Protein AF-X1HKI9-F1 (afdb_monomer)

Structure (mmCIF, N/CA/C/O backbone):
data_AF-X1HKI9-F1
#
_entry.id   AF-X1HKI9-F1
#
loop_
_atom_site.group_PDB
_atom_site.id
_atom_site.type_symbol
_atom_site.label_atom_id
_atom_site.label_alt_id
_atom_site.label_comp_id
_atom_site.label_asym_id
_atom_site.label_entity_id
_atom_site.label_seq_id
_atom_site.pdbx_PDB_ins_code
_atom_site.Cartn_x
_atom_site.Cartn_y
_atom_site.Cartn_z
_atom_site.occupancy
_atom_site.B_iso_or_equiv
_atom_site.auth_seq_id
_atom_site.auth_comp_id
_atom_site.auth_asym_id
_atom_site.auth_atom_id
_atom_site.pdbx_PDB_model_num
ATOM 1 N N . THR A 1 1 ? -0.665 22.470 9.805 1.00 73.25 1 THR A N 1
ATOM 2 C CA . THR A 1 1 ? -0.415 21.715 11.054 1.00 73.25 1 THR A CA 1
ATOM 3 C C . THR A 1 1 ? 1.076 21.446 11.195 1.00 73.25 1 THR A C 1
ATOM 5 O O . THR A 1 1 ? 1.780 21.521 10.192 1.00 73.25 1 THR A O 1
ATOM 8 N N . LEU A 1 2 ? 1.570 21.148 12.404 1.00 77.75 2 LEU A N 1
ATOM 9 C CA . LEU A 1 2 ? 2.978 20.767 12.630 1.00 77.75 2 LEU A CA 1
ATOM 10 C C . LEU A 1 2 ? 3.387 19.550 11.783 1.00 77.75 2 LEU A C 1
ATOM 12 O O . LEU A 1 2 ? 4.457 19.556 11.187 1.00 77.75 2 LEU A O 1
ATOM 16 N N . LEU A 1 3 ? 2.478 18.581 11.627 1.00 74.94 3 LEU A N 1
ATOM 17 C CA . LEU A 1 3 ? 2.660 17.417 10.757 1.00 74.94 3 LEU A CA 1
ATOM 18 C C . LEU A 1 3 ? 2.949 17.808 9.298 1.00 74.94 3 LEU A C 1
ATOM 20 O O . LEU A 1 3 ? 3.846 17.251 8.683 1.00 74.94 3 LEU A O 1
ATOM 24 N N . LYS A 1 4 ? 2.244 18.809 8.755 1.00 75.94 4 LYS A N 1
ATOM 25 C CA . LYS A 1 4 ? 2.471 19.274 7.379 1.00 75.94 4 LYS A CA 1
ATOM 26 C C . LYS A 1 4 ? 3.868 19.882 7.200 1.00 75.94 4 LYS A C 1
ATOM 28 O O . LYS A 1 4 ? 4.538 19.556 6.231 1.00 75.94 4 LYS A O 1
ATOM 33 N N . LYS A 1 5 ? 4.323 20.702 8.158 1.00 78.75 5 LYS A N 1
ATOM 34 C CA . LYS A 1 5 ? 5.678 21.285 8.135 1.00 78.75 5 LYS A CA 1
ATOM 35 C C . LYS A 1 5 ? 6.766 20.214 8.258 1.00 78.75 5 LYS A C 1
ATOM 37 O O . LYS A 1 5 ? 7.763 20.273 7.549 1.00 78.75 5 LYS A O 1
ATOM 42 N N . LEU A 1 6 ? 6.564 19.224 9.132 1.00 79.88 6 LEU A N 1
ATOM 43 C CA . LEU A 1 6 ? 7.482 18.091 9.268 1.00 79.88 6 LEU A CA 1
ATOM 44 C C . LEU A 1 6 ? 7.561 17.282 7.967 1.00 79.88 6 LEU A C 1
ATOM 46 O O . LEU A 1 6 ? 8.653 16.961 7.502 1.00 79.88 6 LEU A O 1
ATOM 50 N N . ASN A 1 7 ? 6.412 17.001 7.357 1.00 79.31 7 ASN A N 1
ATOM 51 C CA . ASN A 1 7 ? 6.327 16.297 6.083 1.00 79.31 7 ASN A CA 1
ATOM 52 C C . ASN A 1 7 ? 7.039 17.077 4.966 1.00 79.31 7 ASN A C 1
ATOM 54 O O . ASN A 1 7 ? 7.843 16.506 4.244 1.00 79.31 7 ASN A O 1
ATOM 58 N N . GLU A 1 8 ? 6.849 18.394 4.866 1.00 80.94 8 GLU A N 1
ATOM 59 C CA . GLU A 1 8 ? 7.533 19.226 3.861 1.00 80.94 8 GLU A CA 1
ATOM 60 C C . GLU A 1 8 ? 9.068 19.152 3.958 1.00 80.94 8 GLU A C 1
ATOM 62 O O . GLU A 1 8 ? 9.738 19.032 2.933 1.00 80.94 8 GLU A O 1
ATOM 67 N N . ILE A 1 9 ? 9.625 19.157 5.174 1.00 83.00 9 ILE A N 1
ATOM 68 C CA . ILE A 1 9 ? 11.077 19.034 5.391 1.00 83.00 9 ILE A CA 1
ATOM 69 C C . ILE A 1 9 ? 11.556 17.614 5.068 1.00 83.00 9 ILE A C 1
ATOM 71 O O . ILE A 1 9 ? 12.557 17.423 4.378 1.00 83.00 9 ILE A O 1
ATOM 75 N N . THR A 1 10 ? 10.840 16.605 5.562 1.00 82.25 10 THR A N 1
ATOM 76 C CA . THR A 1 10 ? 11.272 15.203 5.467 1.00 82.25 10 THR A CA 1
ATOM 77 C C . THR A 1 10 ? 11.093 14.618 4.072 1.00 82.25 10 THR A C 1
ATOM 79 O O . THR A 1 10 ? 11.923 13.817 3.652 1.00 82.25 10 THR A O 1
ATOM 82 N N . HIS A 1 11 ? 10.076 15.031 3.312 1.00 81.62 11 HIS A N 1
ATOM 83 C CA . HIS A 1 11 ? 9.782 14.462 1.994 1.00 81.62 11 HIS A CA 1
ATOM 84 C C . HIS A 1 11 ? 10.942 14.639 1.014 1.00 81.62 11 HIS A C 1
ATOM 86 O O . HIS A 1 11 ? 11.274 13.699 0.297 1.00 81.62 11 HIS A O 1
ATOM 92 N N . LEU A 1 12 ? 11.597 15.806 1.002 1.00 83.25 12 LEU A N 1
ATOM 93 C CA . LEU A 1 12 ? 12.743 16.040 0.119 1.00 83.25 12 LEU A CA 1
ATOM 94 C C . LEU A 1 12 ? 13.893 15.077 0.417 1.00 83.25 12 LEU A C 1
ATOM 96 O O . LEU A 1 12 ? 14.504 14.549 -0.510 1.00 83.25 12 LEU A O 1
ATOM 100 N N . GLU A 1 13 ? 14.169 14.826 1.694 1.00 86.81 13 GLU A N 1
ATOM 101 C CA . GLU A 1 13 ? 15.252 13.932 2.087 1.00 86.81 13 GLU A CA 1
ATOM 102 C C . GLU A 1 13 ? 14.887 12.461 1.860 1.00 86.81 13 GLU A C 1
ATOM 104 O O . GLU A 1 13 ? 15.683 11.708 1.306 1.00 86.81 13 GLU A O 1
ATOM 109 N N . ILE A 1 14 ? 13.643 12.071 2.152 1.00 84.88 14 ILE A N 1
ATOM 110 C CA . ILE A 1 14 ? 13.117 10.733 1.851 1.00 84.88 14 ILE A CA 1
ATOM 111 C C . ILE A 1 14 ? 13.206 10.446 0.346 1.00 84.88 14 ILE A C 1
ATOM 113 O O . ILE A 1 14 ? 13.687 9.386 -0.046 1.00 84.88 14 ILE A O 1
ATOM 117 N N . ILE A 1 15 ? 12.821 11.399 -0.511 1.00 86.38 15 ILE A N 1
ATOM 118 C CA . ILE A 1 15 ? 12.933 11.265 -1.972 1.00 86.38 15 ILE A CA 1
ATOM 119 C C . ILE A 1 15 ? 14.388 11.039 -2.393 1.00 86.38 15 ILE A C 1
ATOM 121 O O . ILE A 1 15 ? 14.655 10.181 -3.237 1.00 86.38 15 ILE A O 1
ATOM 125 N N . LYS A 1 16 ? 15.340 11.799 -1.835 1.00 88.06 16 LYS A N 1
ATOM 126 C CA . LYS A 1 16 ? 16.767 11.621 -2.147 1.00 88.06 16 LYS A CA 1
ATOM 127 C C . LYS A 1 16 ? 17.260 10.240 -1.730 1.00 88.06 16 LYS A C 1
ATOM 129 O O . LYS A 1 16 ? 17.953 9.598 -2.516 1.00 88.06 16 LYS A O 1
ATOM 134 N N . LEU A 1 17 ? 16.890 9.782 -0.535 1.00 88.25 17 LEU A N 1
ATOM 135 C CA . LEU A 1 17 ? 17.272 8.467 -0.027 1.00 88.25 17 LEU A CA 1
ATOM 136 C C . LEU A 1 17 ? 16.694 7.349 -0.896 1.00 88.25 17 LEU A C 1
ATOM 138 O O . LEU A 1 17 ? 17.446 6.488 -1.335 1.00 88.25 17 LEU A O 1
ATOM 142 N N . ILE A 1 18 ? 15.408 7.414 -1.250 1.00 88.06 18 ILE A N 1
ATOM 143 C CA . ILE A 1 18 ? 14.778 6.435 -2.147 1.00 88.06 18 ILE A CA 1
ATOM 144 C C . ILE A 1 18 ? 15.495 6.405 -3.501 1.00 88.06 18 ILE A C 1
ATOM 146 O O . ILE A 1 18 ? 15.855 5.335 -3.979 1.00 88.06 18 ILE A O 1
ATOM 150 N N . LYS A 1 19 ? 15.778 7.566 -4.109 1.00 89.81 19 LYS A N 1
ATOM 151 C CA . LYS A 1 19 ? 16.531 7.630 -5.376 1.00 89.81 19 LYS A CA 1
ATOM 152 C C . LYS A 1 19 ? 17.926 7.022 -5.252 1.00 89.81 19 LYS A C 1
ATOM 154 O O . LYS A 1 19 ? 18.377 6.336 -6.168 1.00 89.81 19 LYS A O 1
ATOM 159 N N . LYS A 1 20 ? 18.611 7.276 -4.136 1.00 90.81 20 LYS A N 1
ATOM 160 C CA . LYS A 1 20 ? 19.927 6.701 -3.856 1.00 90.81 20 LYS A CA 1
ATOM 161 C C . LYS A 1 20 ? 19.843 5.178 -3.761 1.00 90.81 20 LYS A C 1
ATOM 163 O O . LYS A 1 20 ? 20.627 4.514 -4.428 1.00 90.81 20 LYS A O 1
ATOM 168 N N . GLU A 1 21 ? 18.883 4.639 -3.014 1.00 89.62 21 GLU A N 1
ATOM 169 C CA . GLU A 1 21 ? 18.680 3.191 -2.883 1.00 89.62 21 GLU A CA 1
ATOM 170 C C . GLU A 1 21 ? 18.313 2.535 -4.221 1.00 89.62 21 GLU A C 1
ATOM 172 O O . GLU A 1 21 ? 18.907 1.521 -4.580 1.00 89.62 21 GLU A O 1
ATOM 177 N N . ILE A 1 22 ? 17.436 3.156 -5.021 1.00 88.62 22 ILE A N 1
ATOM 178 C CA . ILE A 1 22 ? 17.113 2.685 -6.379 1.00 88.62 22 ILE A CA 1
ATOM 179 C C . ILE A 1 22 ? 18.383 2.601 -7.235 1.00 88.62 22 ILE A C 1
ATOM 181 O O . ILE A 1 22 ? 18.624 1.591 -7.893 1.00 88.62 22 ILE A O 1
ATOM 185 N N . ASN A 1 23 ? 19.216 3.645 -7.226 1.00 89.25 23 ASN A N 1
ATOM 186 C CA . ASN A 1 23 ? 20.453 3.666 -8.007 1.00 89.25 23 ASN A CA 1
ATOM 187 C C . ASN A 1 23 ? 21.473 2.634 -7.502 1.00 89.25 23 ASN A C 1
ATOM 189 O O . ASN A 1 23 ? 22.143 1.989 -8.306 1.00 89.25 23 ASN A O 1
ATOM 193 N N . LEU A 1 24 ? 21.585 2.446 -6.185 1.00 88.44 24 LEU A N 1
ATOM 194 C CA . LEU A 1 24 ? 22.460 1.433 -5.596 1.00 88.44 24 LEU A CA 1
ATOM 195 C C . LEU A 1 24 ? 22.011 0.016 -5.966 1.00 88.44 24 LEU A C 1
ATOM 197 O O . LEU A 1 24 ? 22.857 -0.798 -6.331 1.00 88.44 24 LEU A O 1
ATOM 201 N N . ALA A 1 25 ? 20.7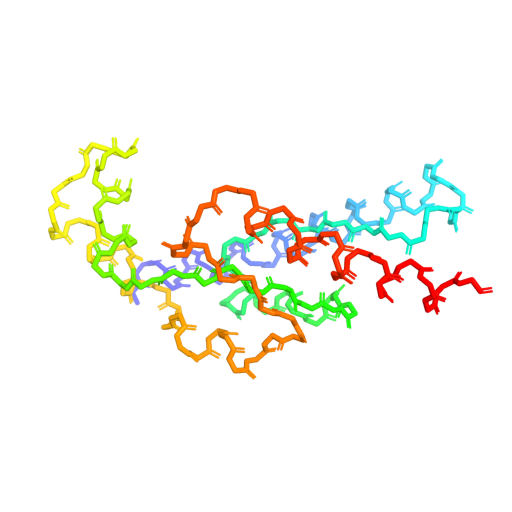09 -0.271 -5.916 1.00 86.38 25 ALA A N 1
ATOM 202 C CA . ALA A 1 25 ? 20.149 -1.558 -6.321 1.00 86.38 25 ALA A CA 1
ATOM 203 C C . ALA A 1 25 ? 20.406 -1.839 -7.811 1.00 86.38 25 ALA A C 1
ATOM 205 O O . ALA A 1 25 ? 20.916 -2.904 -8.165 1.00 86.38 25 ALA A O 1
ATOM 206 N N . LYS A 1 26 ? 20.167 -0.844 -8.674 1.00 85.06 26 LYS A N 1
ATOM 207 C CA . LYS A 1 26 ? 20.482 -0.904 -10.111 1.00 85.06 26 LYS A CA 1
ATOM 208 C C . LYS A 1 26 ? 21.958 -1.197 -10.377 1.00 85.06 26 LYS A C 1
ATOM 210 O O . LYS A 1 26 ? 22.282 -2.075 -11.170 1.00 85.06 26 LYS A O 1
ATOM 215 N N . ASN A 1 27 ? 22.859 -0.515 -9.672 1.00 85.81 27 ASN A N 1
ATOM 216 C CA . ASN A 1 27 ? 24.299 -0.704 -9.844 1.00 85.81 27 ASN A CA 1
ATOM 217 C C . ASN A 1 27 ? 24.777 -2.070 -9.336 1.00 85.81 27 ASN A C 1
ATOM 219 O O . ASN A 1 27 ? 25.525 -2.746 -10.036 1.00 85.81 27 ASN A O 1
ATOM 223 N N . LYS A 1 28 ? 24.335 -2.505 -8.147 1.00 84.38 28 LYS A N 1
ATOM 224 C CA . LYS A 1 28 ? 24.716 -3.811 -7.573 1.00 84.38 28 LYS A CA 1
ATOM 225 C C . LYS A 1 28 ? 24.336 -4.967 -8.488 1.00 84.38 28 LYS A C 1
ATOM 227 O O . LYS A 1 28 ? 25.095 -5.918 -8.643 1.00 84.38 28 LYS A O 1
ATOM 232 N N . THR A 1 29 ? 23.170 -4.863 -9.106 1.00 80.88 29 THR A N 1
ATOM 233 C CA . THR A 1 29 ? 22.626 -5.903 -9.978 1.00 80.88 29 THR A CA 1
ATOM 234 C C . THR A 1 29 ? 23.103 -5.751 -11.418 1.00 80.88 29 THR A C 1
ATOM 236 O O . THR A 1 29 ? 22.699 -6.538 -12.258 1.00 80.88 29 THR A O 1
ATOM 239 N N . HIS A 1 30 ? 23.944 -4.756 -11.736 1.00 78.75 30 HIS A N 1
ATOM 240 C CA . HIS A 1 30 ? 24.326 -4.409 -13.112 1.00 78.75 30 HIS A CA 1
ATOM 241 C C . HIS A 1 30 ? 23.104 -4.240 -14.039 1.00 78.75 30 HIS A C 1
ATOM 243 O O . HIS A 1 30 ? 23.141 -4.620 -15.207 1.00 78.75 30 HIS A O 1
ATOM 249 N N . ASN A 1 31 ? 22.002 -3.697 -13.507 1.00 72.50 31 ASN A N 1
ATOM 250 C CA . ASN A 1 31 ? 20.690 -3.612 -14.158 1.00 72.50 31 ASN A CA 1
ATOM 251 C C . ASN A 1 31 ? 20.108 -4.968 -14.616 1.00 72.50 31 ASN A C 1
ATOM 253 O O . ASN A 1 31 ? 19.282 -5.004 -15.525 1.00 72.50 31 ASN A O 1
ATOM 257 N N . GLN A 1 32 ? 20.521 -6.082 -14.006 1.00 71.12 32 GLN A N 1
ATOM 258 C CA . GLN A 1 32 ? 19.988 -7.415 -14.308 1.00 71.12 32 GLN A CA 1
ATOM 259 C C . GLN A 1 32 ? 18.698 -7.721 -13.539 1.00 71.12 32 GLN A C 1
ATOM 261 O O . GLN A 1 32 ? 17.917 -8.570 -13.972 1.00 71.12 32 GLN A O 1
ATOM 266 N N . GLU A 1 33 ? 18.445 -7.043 -12.412 1.00 72.81 33 GLU A N 1
ATOM 267 C CA . GLU A 1 33 ? 17.160 -7.166 -11.726 1.00 72.81 33 GLU A CA 1
ATOM 268 C C . GLU A 1 33 ? 16.047 -6.523 -12.549 1.00 72.81 33 GLU A C 1
ATOM 270 O O . GLU A 1 33 ? 16.074 -5.335 -12.869 1.00 72.81 33 GLU A O 1
ATOM 275 N N . LYS A 1 34 ? 15.036 -7.333 -12.866 1.00 78.94 34 LYS A N 1
ATOM 276 C CA . LYS A 1 34 ? 13.888 -6.908 -13.669 1.00 78.94 34 LYS A CA 1
ATOM 277 C C . LYS A 1 34 ? 12.871 -6.096 -12.863 1.00 78.94 34 LYS A C 1
ATOM 279 O O . LYS A 1 34 ? 12.135 -5.313 -13.448 1.00 78.94 34 LYS A O 1
ATOM 284 N N . VAL A 1 35 ? 12.796 -6.288 -11.542 1.00 88.00 35 VAL A N 1
ATOM 285 C CA . VAL A 1 35 ? 11.774 -5.664 -10.688 1.00 88.00 35 VAL A CA 1
ATOM 286 C C . VAL A 1 35 ? 12.367 -5.275 -9.336 1.00 88.00 35 VAL A C 1
ATOM 288 O O . VAL A 1 35 ? 12.915 -6.124 -8.643 1.00 88.00 35 VAL A O 1
ATOM 291 N N . LEU A 1 36 ? 12.173 -4.015 -8.938 1.00 89.69 36 LEU A N 1
ATOM 292 C CA . LEU A 1 36 ? 12.474 -3.503 -7.601 1.00 89.69 36 LEU A CA 1
ATOM 293 C C . LEU A 1 36 ? 11.159 -3.165 -6.885 1.00 89.69 36 LEU A C 1
ATOM 295 O O . LEU A 1 36 ? 10.354 -2.395 -7.407 1.00 89.69 36 LEU A O 1
ATOM 299 N N . ILE A 1 37 ? 10.946 -3.723 -5.691 1.00 90.75 37 ILE A N 1
ATOM 300 C CA . ILE A 1 37 ? 9.751 -3.458 -4.877 1.00 90.75 37 ILE A CA 1
ATOM 301 C C . ILE A 1 37 ? 10.092 -2.420 -3.808 1.00 90.75 37 ILE A C 1
ATOM 303 O O . ILE A 1 37 ? 11.012 -2.614 -3.016 1.00 90.75 37 ILE A O 1
ATOM 307 N N . ILE A 1 38 ? 9.325 -1.331 -3.772 1.00 90.12 38 ILE A N 1
ATOM 308 C CA . ILE A 1 38 ? 9.438 -0.274 -2.764 1.00 90.12 38 ILE A CA 1
ATOM 309 C C . ILE A 1 38 ? 8.173 -0.311 -1.904 1.00 90.12 38 ILE A C 1
ATOM 311 O O . ILE A 1 38 ? 7.090 0.003 -2.393 1.00 90.12 38 ILE A O 1
ATOM 315 N N . ASP A 1 39 ? 8.310 -0.681 -0.630 1.00 90.62 39 ASP A N 1
ATOM 316 C CA . ASP A 1 39 ? 7.210 -0.643 0.339 1.00 90.62 39 ASP A CA 1
ATOM 317 C C . ASP A 1 39 ? 7.194 0.703 1.076 1.00 90.62 39 ASP A C 1
ATOM 319 O O . ASP A 1 39 ? 8.152 1.075 1.759 1.00 90.62 39 ASP A O 1
ATOM 323 N N . ALA A 1 40 ? 6.105 1.453 0.919 1.00 85.56 40 ALA A N 1
ATOM 324 C CA . ALA A 1 40 ? 5.895 2.714 1.611 1.00 85.56 40 ALA A CA 1
ATOM 325 C C . ALA A 1 40 ? 4.402 2.972 1.852 1.00 85.56 40 ALA A C 1
ATOM 327 O O . ALA A 1 40 ? 3.571 2.892 0.951 1.00 85.56 40 ALA A O 1
ATOM 328 N N . ALA A 1 41 ? 4.052 3.380 3.075 1.00 80.00 41 ALA A N 1
ATOM 329 C CA . ALA A 1 41 ? 2.666 3.709 3.419 1.00 80.00 41 ALA A CA 1
ATOM 330 C C . ALA A 1 41 ? 2.181 5.037 2.796 1.00 80.00 41 ALA A C 1
ATOM 332 O O . ALA A 1 41 ? 0.989 5.192 2.520 1.00 80.00 41 ALA A O 1
ATOM 333 N N . LEU A 1 42 ? 3.107 5.980 2.577 1.00 80.50 42 LEU A N 1
ATOM 334 C CA . LEU A 1 42 ? 2.843 7.377 2.205 1.00 80.50 42 LEU A CA 1
ATOM 335 C C . LEU A 1 42 ? 3.264 7.698 0.761 1.00 80.50 42 LEU A C 1
ATOM 337 O O . LEU A 1 42 ? 3.874 8.734 0.507 1.00 80.50 42 LEU A O 1
ATOM 341 N N . ILE A 1 43 ? 2.998 6.795 -0.187 1.00 85.69 43 ILE A N 1
ATOM 342 C CA . ILE A 1 43 ? 3.455 6.945 -1.581 1.00 85.69 43 ILE A CA 1
ATOM 343 C C . ILE A 1 43 ? 2.918 8.234 -2.222 1.00 85.69 43 ILE A C 1
ATOM 345 O O . ILE A 1 43 ? 3.687 9.030 -2.767 1.00 85.69 43 ILE A O 1
ATOM 349 N N . TYR A 1 44 ? 1.610 8.468 -2.118 1.00 86.00 44 TYR A N 1
ATOM 350 C CA . TYR A 1 44 ? 0.955 9.617 -2.745 1.00 86.00 44 TYR A CA 1
ATOM 351 C C . TYR A 1 44 ? 1.162 10.903 -1.943 1.00 86.00 44 TYR A C 1
ATOM 353 O O . TYR A 1 44 ? 1.409 11.968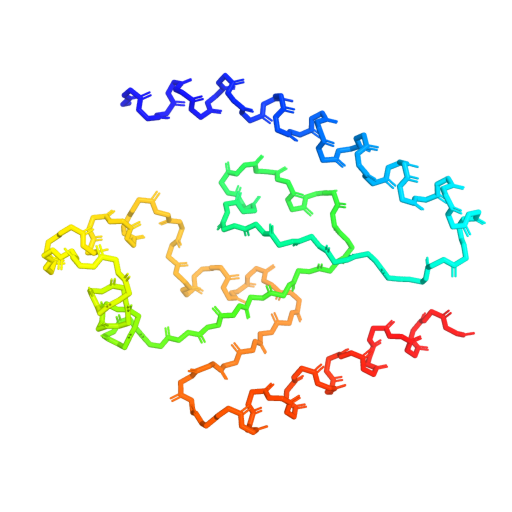 -2.506 1.00 86.00 44 TYR A O 1
ATOM 361 N N . GLU A 1 45 ? 1.129 10.810 -0.617 1.00 82.75 45 GLU A N 1
ATOM 362 C CA . GLU A 1 45 ? 1.340 11.935 0.288 1.00 82.75 45 GLU A CA 1
ATOM 363 C C . GLU A 1 45 ? 2.762 12.495 0.153 1.00 82.75 45 GLU A C 1
ATOM 365 O O . GLU A 1 45 ? 2.948 13.715 0.148 1.00 82.75 45 GLU A O 1
ATOM 370 N N . ALA A 1 46 ? 3.757 11.616 -0.021 1.00 81.62 46 ALA A N 1
ATOM 371 C CA . ALA A 1 46 ? 5.147 11.990 -0.266 1.00 81.62 46 ALA A CA 1
ATOM 372 C C . ALA A 1 46 ? 5.457 12.327 -1.733 1.00 81.62 46 ALA A C 1
ATOM 374 O O . ALA A 1 46 ? 6.573 12.756 -2.026 1.00 81.62 46 ALA A O 1
ATOM 375 N N . LYS A 1 47 ? 4.486 12.186 -2.649 1.00 84.38 47 LYS A N 1
ATOM 376 C CA . LYS A 1 47 ? 4.654 12.391 -4.101 1.00 84.38 47 LYS A CA 1
ATOM 377 C C . LYS A 1 47 ? 5.791 11.551 -4.702 1.00 84.38 47 LYS A C 1
ATOM 379 O O . LYS A 1 47 ? 6.514 12.011 -5.592 1.00 84.38 47 LYS A O 1
ATOM 384 N N . ILE A 1 48 ? 5.986 10.343 -4.169 1.00 86.62 48 ILE A N 1
ATOM 385 C CA . ILE A 1 48 ? 6.997 9.383 -4.642 1.00 86.62 48 ILE A CA 1
ATOM 386 C C . ILE A 1 48 ? 6.428 8.388 -5.655 1.00 86.62 48 ILE A C 1
ATOM 388 O O . ILE A 1 48 ? 7.188 7.623 -6.238 1.00 86.62 48 ILE A O 1
ATOM 392 N N . ASP A 1 49 ? 5.121 8.445 -5.914 1.00 89.19 49 ASP A N 1
ATOM 393 C CA . ASP A 1 49 ? 4.422 7.730 -6.986 1.00 89.19 49 ASP A CA 1
ATOM 394 C C . ASP A 1 49 ? 5.125 7.893 -8.342 1.00 89.19 49 ASP A C 1
ATOM 396 O O . ASP A 1 49 ? 5.296 6.933 -9.083 1.00 89.19 49 ASP A O 1
ATOM 400 N N . ARG A 1 50 ? 5.647 9.093 -8.619 1.00 87.94 50 ARG A N 1
ATOM 401 C CA . ARG A 1 50 ? 6.355 9.429 -9.867 1.00 87.94 50 ARG A CA 1
ATOM 402 C C . ARG A 1 50 ? 7.698 8.721 -10.056 1.00 87.94 50 ARG A C 1
ATOM 404 O O . ARG A 1 50 ? 8.307 8.861 -11.112 1.00 87.94 50 ARG A O 1
ATOM 411 N N . LEU A 1 51 ? 8.208 8.052 -9.024 1.00 89.12 51 LEU A N 1
ATOM 412 C CA . LEU A 1 51 ? 9.452 7.281 -9.086 1.00 89.12 51 LEU A CA 1
ATOM 413 C C . LEU A 1 51 ? 9.205 5.802 -9.414 1.00 89.12 51 LEU A C 1
ATOM 415 O O . LEU A 1 51 ? 10.167 5.040 -9.467 1.00 89.12 51 LEU A O 1
ATOM 419 N N . MET A 1 52 ? 7.945 5.398 -9.584 1.00 90.06 52 MET A N 1
ATOM 420 C CA . MET A 1 52 ? 7.524 4.010 -9.752 1.00 90.06 52 MET A CA 1
ATOM 421 C C . MET A 1 52 ? 6.849 3.821 -11.115 1.00 90.06 52 MET A C 1
ATOM 423 O O . MET A 1 52 ? 6.063 4.661 -11.544 1.00 90.06 52 MET A O 1
ATOM 427 N N . ASP A 1 53 ? 7.110 2.692 -11.777 1.00 92.12 53 ASP A N 1
ATOM 428 C CA . ASP A 1 53 ? 6.453 2.339 -13.048 1.00 92.12 53 ASP A CA 1
ATOM 429 C C . ASP A 1 53 ? 5.047 1.750 -12.844 1.00 92.12 53 ASP A C 1
ATOM 431 O O . ASP A 1 53 ? 4.168 1.830 -13.715 1.00 92.12 53 ASP A O 1
ATOM 435 N N . LYS A 1 54 ? 4.859 1.092 -11.695 1.00 93.12 54 LYS A N 1
ATOM 436 C CA . LYS A 1 54 ? 3.629 0.421 -11.277 1.00 93.12 54 LYS A CA 1
ATOM 437 C C . LYS A 1 54 ? 3.426 0.595 -9.778 1.00 93.12 54 LYS A C 1
ATOM 439 O O . LYS A 1 54 ? 4.370 0.433 -9.009 1.00 93.12 54 LYS A O 1
ATOM 444 N N . ILE A 1 55 ? 2.189 0.852 -9.369 1.00 94.38 55 ILE A N 1
ATOM 445 C CA . ILE A 1 55 ? 1.786 0.949 -7.964 1.00 94.38 55 ILE A CA 1
ATOM 446 C C . ILE A 1 55 ? 0.809 -0.177 -7.635 1.00 94.38 55 ILE A C 1
ATOM 448 O O . ILE A 1 55 ? -0.157 -0.418 -8.361 1.00 94.38 55 ILE A O 1
ATOM 452 N N . ILE A 1 56 ? 1.060 -0.860 -6.518 1.00 95.06 56 ILE A N 1
ATOM 453 C CA . ILE A 1 56 ? 0.189 -1.90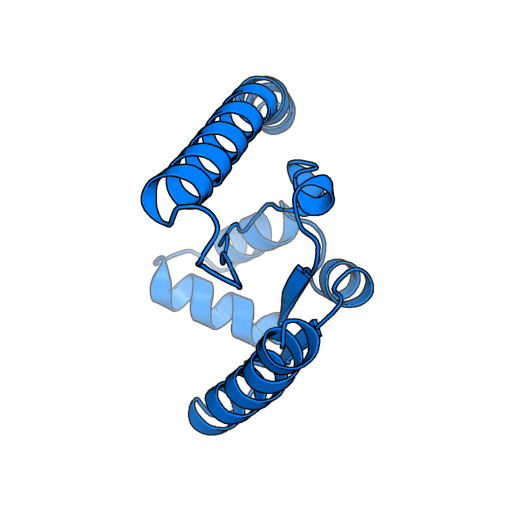5 -5.979 1.00 95.06 56 ILE A CA 1
ATOM 454 C C . ILE A 1 56 ? -0.418 -1.385 -4.675 1.00 95.06 56 ILE A C 1
ATOM 456 O O . ILE A 1 56 ? 0.310 -1.062 -3.738 1.00 95.06 56 ILE A O 1
ATOM 460 N N . ALA A 1 57 ? -1.745 -1.314 -4.601 1.00 93.88 57 ALA A N 1
ATOM 461 C CA . ALA A 1 57 ? -2.461 -0.994 -3.371 1.00 93.88 57 ALA A CA 1
ATOM 462 C C . ALA A 1 57 ? -2.936 -2.276 -2.681 1.00 93.88 57 ALA A C 1
ATOM 464 O O . ALA A 1 57 ? -3.591 -3.114 -3.298 1.00 93.88 57 ALA A O 1
ATOM 465 N N . VAL A 1 58 ? -2.649 -2.410 -1.387 1.00 92.25 58 VAL A N 1
ATOM 466 C CA . VAL A 1 58 ? -3.219 -3.479 -0.557 1.00 92.25 58 VAL A CA 1
ATOM 467 C C . VAL A 1 58 ? -4.460 -2.933 0.140 1.00 92.25 58 VAL A C 1
ATOM 469 O O . VAL A 1 58 ? -4.366 -2.053 0.998 1.00 92.25 58 VAL A O 1
ATOM 472 N N . TYR A 1 59 ? -5.618 -3.436 -0.270 1.00 91.12 59 TYR A N 1
ATOM 473 C CA . TYR A 1 59 ? -6.929 -3.063 0.233 1.00 91.12 59 TYR A CA 1
ATOM 474 C C . TYR A 1 59 ? -7.364 -3.984 1.374 1.00 91.12 59 TYR A C 1
ATOM 476 O O . TYR A 1 59 ? -7.040 -5.168 1.402 1.00 91.12 59 TYR A O 1
ATOM 484 N N . ILE A 1 60 ? -8.107 -3.415 2.315 1.00 90.19 60 ILE A N 1
ATOM 485 C CA . ILE A 1 60 ? -8.912 -4.143 3.289 1.00 90.19 60 ILE A CA 1
ATOM 486 C C . ILE A 1 60 ? -10.049 -3.222 3.735 1.00 90.19 60 ILE A C 1
ATOM 488 O O . ILE A 1 60 ? -9.881 -1.996 3.734 1.00 90.19 60 ILE A O 1
ATOM 492 N N . ASP A 1 61 ? -11.183 -3.792 4.130 1.00 88.12 61 ASP A N 1
ATOM 493 C CA . ASP A 1 61 ? -12.304 -3.012 4.655 1.00 88.12 61 ASP A CA 1
ATOM 494 C C . ASP A 1 61 ? -11.915 -2.221 5.911 1.00 88.12 61 ASP A C 1
ATOM 496 O O . ASP A 1 61 ? -11.151 -2.690 6.756 1.00 88.12 61 ASP A O 1
ATOM 500 N N . GLU A 1 62 ? -12.455 -1.006 6.048 1.00 85.75 62 GLU A N 1
ATOM 501 C CA . GLU A 1 62 ? -12.061 -0.049 7.095 1.00 85.75 62 GLU A CA 1
ATOM 502 C C . GLU A 1 62 ? -12.252 -0.615 8.511 1.00 85.75 62 GLU A C 1
ATOM 504 O O . GLU A 1 62 ? -11.368 -0.480 9.359 1.00 85.7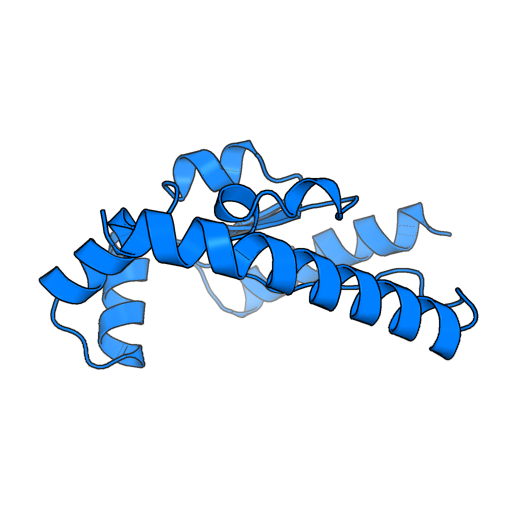5 62 GLU A O 1
ATOM 509 N N . ASP A 1 63 ? -13.358 -1.322 8.756 1.00 88.38 63 ASP A N 1
ATOM 510 C CA . ASP A 1 63 ? -13.632 -1.951 10.052 1.00 88.38 63 ASP A CA 1
ATOM 511 C C . ASP A 1 63 ? -12.575 -3.001 10.418 1.00 88.38 63 ASP A C 1
ATOM 513 O O . ASP A 1 63 ? -12.125 -3.081 11.565 1.00 88.38 63 ASP A O 1
ATOM 517 N N . GLU A 1 64 ? -12.140 -3.791 9.439 1.00 88.88 64 GLU A N 1
ATOM 518 C CA . GLU A 1 64 ? -11.110 -4.807 9.631 1.00 88.88 64 GLU A CA 1
ATOM 519 C C . GLU A 1 64 ? -9.715 -4.170 9.727 1.00 88.88 64 GLU A C 1
ATOM 521 O O . GLU A 1 64 ? -8.895 -4.578 10.555 1.00 88.88 64 GLU A O 1
ATOM 526 N N . GLN A 1 65 ? -9.466 -3.091 8.977 1.00 88.44 65 GLN A N 1
ATOM 527 C CA . GLN A 1 65 ? -8.265 -2.268 9.100 1.00 88.44 65 GLN A CA 1
ATOM 528 C C . GLN A 1 65 ? -8.101 -1.750 10.534 1.00 88.44 65 GLN A C 1
ATOM 530 O O . GLN A 1 65 ? -7.019 -1.875 11.113 1.00 88.44 65 GLN A O 1
ATOM 535 N N . ILE A 1 66 ? -9.176 -1.212 11.123 1.00 90.25 66 ILE A N 1
ATOM 536 C CA . ILE A 1 66 ? -9.205 -0.704 12.499 1.00 90.25 66 ILE A CA 1
ATOM 537 C C . ILE A 1 66 ? -8.913 -1.833 13.487 1.00 90.25 66 ILE A C 1
ATOM 539 O O . ILE A 1 66 ? -8.021 -1.684 14.325 1.00 90.25 66 ILE A O 1
ATOM 543 N N . LYS A 1 67 ? -9.608 -2.974 13.379 1.00 90.44 67 LYS A N 1
ATOM 544 C CA . LYS A 1 67 ? -9.392 -4.131 14.267 1.00 90.44 67 LYS A CA 1
ATOM 545 C C . LYS A 1 67 ? -7.937 -4.599 14.240 1.00 90.44 67 LYS A C 1
ATOM 547 O O . LYS A 1 67 ? -7.331 -4.790 15.297 1.00 90.44 67 LYS A O 1
ATOM 552 N N . ARG A 1 68 ? -7.349 -4.736 13.047 1.00 87.94 68 ARG A N 1
ATOM 553 C CA . ARG A 1 68 ? -5.950 -5.158 12.879 1.00 87.94 68 ARG A CA 1
ATOM 554 C C . ARG A 1 68 ? -4.966 -4.119 13.420 1.00 87.94 68 ARG A C 1
ATOM 556 O O . ARG A 1 68 ? -3.991 -4.501 14.065 1.00 87.94 68 ARG A O 1
ATOM 563 N N . LEU A 1 69 ? -5.223 -2.824 13.220 1.00 88.50 69 LEU A N 1
ATOM 564 C CA . LEU A 1 69 ? -4.417 -1.730 13.782 1.00 88.50 69 LEU A CA 1
ATOM 565 C C . LEU A 1 69 ? -4.429 -1.733 15.312 1.00 88.50 69 LEU A C 1
ATOM 567 O O . LEU A 1 69 ? -3.363 -1.654 15.918 1.00 88.50 69 LEU A O 1
ATOM 571 N N . ILE A 1 70 ? -5.605 -1.862 15.928 1.00 90.69 70 ILE A N 1
ATOM 572 C CA . ILE A 1 70 ? -5.753 -1.942 17.388 1.00 90.69 70 ILE A CA 1
ATOM 573 C C . ILE A 1 70 ? -4.970 -3.142 17.922 1.00 90.69 70 ILE A C 1
ATOM 575 O O . ILE A 1 70 ? -4.130 -2.976 18.803 1.00 90.69 70 ILE A O 1
ATOM 579 N N . LYS A 1 71 ? -5.178 -4.330 17.339 1.00 90.38 71 LYS A N 1
ATOM 580 C CA . LYS A 1 71 ? -4.520 -5.569 17.775 1.00 90.38 71 LYS A CA 1
ATOM 581 C C . LYS A 1 71 ? -2.997 -5.510 17.638 1.00 90.38 71 LYS A C 1
ATOM 583 O O . LYS A 1 71 ? -2.290 -5.986 18.516 1.00 90.38 71 LYS A O 1
ATOM 588 N N . ARG A 1 72 ? -2.483 -4.947 16.540 1.00 87.94 72 ARG A N 1
ATOM 589 C CA . ARG A 1 72 ? -1.039 -4.904 16.258 1.00 87.94 72 ARG A CA 1
ATOM 590 C C . ARG A 1 72 ? -0.308 -3.819 17.043 1.00 87.94 72 ARG A C 1
ATOM 592 O O . ARG A 1 72 ? 0.827 -4.028 17.451 1.00 87.94 72 ARG A O 1
ATOM 599 N N . ASN A 1 73 ? -0.919 -2.647 17.198 1.00 86.19 73 ASN A N 1
ATOM 600 C CA . ASN A 1 73 ? -0.257 -1.458 17.737 1.00 86.19 73 ASN A CA 1
ATOM 601 C C . ASN A 1 73 ? -0.715 -1.098 19.161 1.00 86.19 73 ASN A C 1
ATOM 603 O O . ASN A 1 73 ? -0.258 -0.089 19.692 1.00 86.19 73 ASN A O 1
ATOM 607 N N . ASN A 1 74 ? -1.603 -1.898 19.761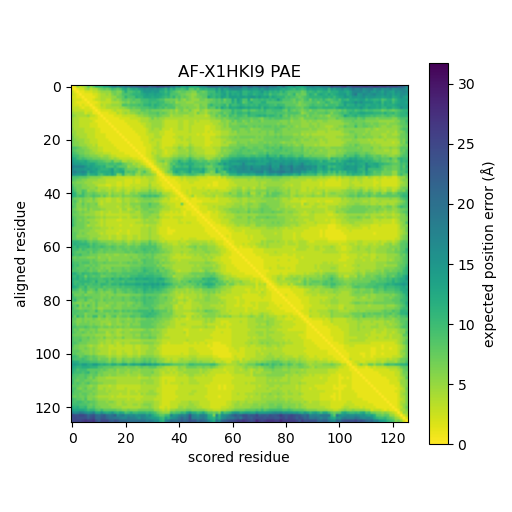 1.00 87.94 74 ASN A N 1
ATOM 608 C CA . ASN A 1 74 ? -2.174 -1.688 21.093 1.00 87.94 74 ASN A CA 1
ATOM 609 C C . ASN A 1 74 ? -2.782 -0.278 21.270 1.00 87.94 74 ASN A C 1
ATOM 611 O O . ASN A 1 74 ? -2.568 0.394 22.277 1.00 87.94 74 ASN A O 1
ATOM 615 N N . LEU A 1 75 ? -3.491 0.193 20.236 1.00 85.44 75 LEU A N 1
ATOM 616 C CA . LEU A 1 75 ? -4.079 1.537 20.161 1.00 85.44 75 LEU A CA 1
ATOM 617 C C . LEU A 1 75 ? -5.539 1.545 20.628 1.00 85.44 75 LEU A C 1
ATOM 619 O O . LEU A 1 75 ? -6.245 0.552 20.473 1.00 85.44 75 LEU A O 1
ATOM 623 N N . SER A 1 76 ? -6.029 2.699 21.094 1.00 90.31 76 SER A N 1
ATOM 624 C CA . SER A 1 76 ? -7.476 2.917 21.212 1.00 90.31 76 SER A CA 1
ATOM 625 C C . SER A 1 76 ? -8.130 3.004 19.827 1.00 90.31 76 SER A C 1
ATOM 627 O O . SER A 1 76 ? -7.465 3.271 18.816 1.00 90.31 76 SER A O 1
ATOM 629 N N . LYS A 1 77 ? -9.454 2.824 19.772 1.00 88.69 77 LYS A N 1
ATOM 630 C CA . LYS A 1 77 ? -10.228 2.968 18.531 1.00 88.69 77 LYS A CA 1
ATOM 631 C C . LYS A 1 77 ? -10.062 4.361 17.923 1.00 88.69 77 LYS A C 1
ATOM 633 O O . LYS A 1 77 ? -9.884 4.491 16.713 1.00 88.69 77 LYS A O 1
ATOM 638 N N . GLU A 1 78 ? -10.056 5.395 18.756 1.00 89.81 78 GLU A N 1
ATOM 639 C CA . GLU A 1 78 ? -9.860 6.788 18.351 1.00 89.81 78 GLU A CA 1
ATOM 640 C C . GLU A 1 78 ? -8.461 6.993 17.762 1.00 89.81 78 GLU A C 1
ATOM 642 O O . GLU A 1 78 ? -8.328 7.624 16.715 1.00 89.81 78 GLU A O 1
ATOM 647 N N . GLY A 1 79 ? -7.427 6.412 18.380 1.00 87.75 79 GLY A N 1
ATOM 648 C CA . GLY A 1 79 ? -6.054 6.476 17.877 1.00 87.75 79 GLY A CA 1
ATOM 649 C C . GLY A 1 79 ? -5.883 5.774 16.526 1.00 87.75 79 GLY A C 1
ATOM 650 O O . GLY A 1 79 ? -5.234 6.308 15.624 1.00 87.75 79 GLY A O 1
ATOM 651 N N . ALA A 1 80 ? -6.510 4.607 16.346 1.00 88.06 80 ALA A N 1
ATOM 652 C CA . ALA A 1 80 ? -6.528 3.904 15.064 1.00 88.06 80 ALA A CA 1
ATOM 653 C C . ALA A 1 80 ? -7.229 4.735 13.973 1.00 88.06 80 ALA A C 1
ATOM 655 O O . ALA A 1 80 ? -6.670 4.925 12.891 1.00 88.06 80 ALA A O 1
ATOM 656 N N . LEU A 1 81 ? -8.400 5.305 14.280 1.00 88.25 81 LEU A N 1
ATOM 657 C CA . LEU A 1 81 ? -9.151 6.173 13.368 1.00 88.25 81 LEU A CA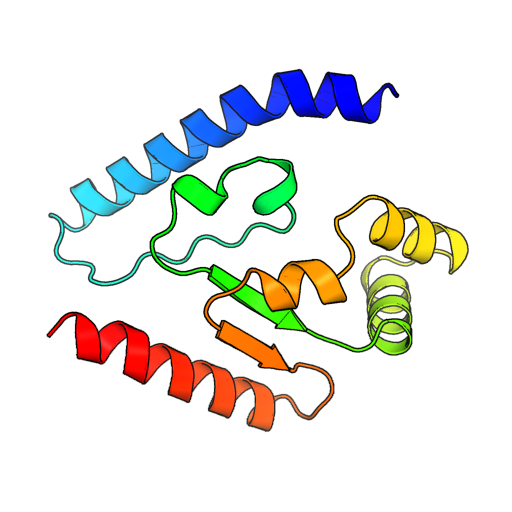 1
ATOM 658 C C . LEU A 1 81 ? -8.379 7.439 12.992 1.00 88.25 81 LEU A C 1
ATOM 660 O O . LEU A 1 81 ? -8.353 7.807 11.821 1.00 88.25 81 LEU A O 1
ATOM 664 N N . GLN A 1 82 ? -7.730 8.103 13.951 1.00 88.12 82 GLN A N 1
ATOM 665 C CA . GLN A 1 82 ? -6.893 9.272 13.666 1.00 88.12 82 GLN A CA 1
ATOM 666 C C . GLN A 1 82 ? -5.753 8.922 12.709 1.00 88.12 82 GLN A C 1
ATOM 668 O O . GLN A 1 82 ? -5.461 9.687 11.792 1.00 88.12 82 GLN A O 1
ATOM 673 N N . ARG A 1 83 ? -5.135 7.748 12.879 1.00 85.81 83 ARG A N 1
ATOM 674 C CA . ARG A 1 83 ? -4.053 7.295 12.004 1.00 85.81 83 ARG A CA 1
ATOM 675 C C . ARG A 1 83 ? -4.542 7.005 10.588 1.00 85.81 83 ARG A C 1
ATOM 677 O O . ARG A 1 83 ? -3.891 7.441 9.643 1.00 85.81 83 ARG A O 1
ATOM 684 N N . ILE A 1 84 ? -5.690 6.347 10.439 1.00 86.44 84 ILE A N 1
ATOM 685 C CA . ILE A 1 84 ? -6.314 6.097 9.130 1.00 86.44 84 ILE A CA 1
ATOM 686 C C . ILE A 1 84 ? -6.673 7.426 8.450 1.00 86.44 84 ILE A C 1
ATOM 688 O O . ILE A 1 84 ? -6.283 7.659 7.311 1.00 86.44 84 ILE A O 1
ATOM 692 N N . LYS A 1 85 ? -7.317 8.348 9.176 1.00 86.69 8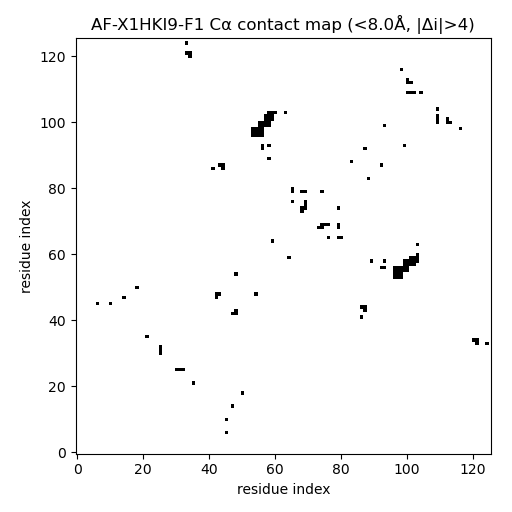5 LYS A N 1
ATOM 693 C CA . LYS A 1 85 ? -7.731 9.668 8.666 1.00 86.69 85 LYS A CA 1
ATOM 694 C C . LYS A 1 85 ? -6.576 10.627 8.372 1.00 86.69 85 LYS A C 1
ATOM 696 O O . LYS A 1 85 ? -6.781 11.632 7.701 1.00 86.69 85 LYS A O 1
ATOM 701 N N . SER A 1 86 ? -5.378 10.356 8.890 1.00 83.56 86 SER A N 1
ATOM 702 C CA . SER A 1 86 ? -4.180 11.159 8.605 1.00 83.56 86 SER A CA 1
ATOM 703 C C . SER A 1 86 ? -3.584 10.898 7.217 1.00 83.56 86 SER A C 1
ATOM 705 O O . SER A 1 86 ? -2.688 11.627 6.794 1.00 83.56 86 SER A O 1
ATOM 707 N N . GLN A 1 87 ? -4.072 9.866 6.528 1.00 83.00 87 GLN A N 1
ATOM 708 C CA . GLN A 1 87 ? -3.608 9.421 5.218 1.00 83.00 87 GLN A CA 1
ATOM 709 C C . GLN A 1 87 ? -4.713 9.596 4.175 1.00 83.00 87 GLN A C 1
ATOM 711 O O . GLN A 1 87 ? -5.879 9.818 4.507 1.00 83.00 87 GLN A O 1
ATOM 716 N N . MET A 1 88 ? -4.343 9.475 2.902 1.00 85.44 88 MET A N 1
ATOM 717 C CA . MET A 1 88 ? -5.297 9.414 1.803 1.00 85.44 88 MET A CA 1
ATOM 718 C C . MET A 1 88 ? -6.282 8.252 2.026 1.00 85.44 88 MET A C 1
ATOM 720 O O . MET A 1 88 ? -5.840 7.136 2.333 1.00 85.44 88 MET A O 1
ATOM 724 N N . PRO A 1 89 ? -7.599 8.474 1.843 1.00 88.12 89 PRO A N 1
ATOM 725 C CA . PRO A 1 89 ? -8.597 7.422 1.960 1.00 88.12 89 PRO A CA 1
AT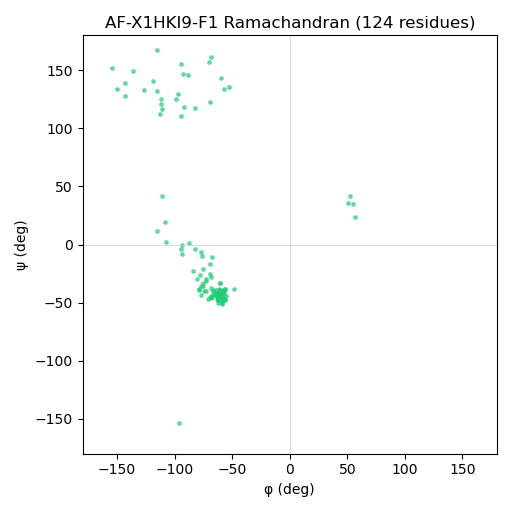OM 726 C C . PRO A 1 89 ? -8.249 6.211 1.093 1.00 88.12 89 PRO A C 1
ATOM 728 O O . PRO A 1 89 ? -7.913 6.348 -0.085 1.00 88.12 89 PRO A O 1
ATOM 731 N N . MET A 1 90 ? -8.394 5.006 1.647 1.00 88.12 90 MET A N 1
ATOM 732 C CA . MET A 1 90 ? -8.048 3.772 0.933 1.00 88.12 90 MET A CA 1
ATOM 733 C C . MET A 1 90 ? -8.794 3.648 -0.406 1.00 88.12 90 MET A C 1
ATOM 735 O O . MET A 1 90 ? -8.210 3.255 -1.411 1.00 88.12 90 MET A O 1
ATOM 739 N N . LYS A 1 91 ? -10.065 4.070 -0.453 1.00 88.12 91 LYS A N 1
ATOM 740 C CA . LYS A 1 91 ? -10.872 4.086 -1.685 1.00 88.12 91 LYS A CA 1
ATOM 741 C C . LYS A 1 91 ? -10.281 4.969 -2.789 1.00 88.12 91 LYS A C 1
ATOM 743 O O . LYS A 1 91 ? -10.457 4.661 -3.962 1.00 88.12 91 LYS A O 1
ATOM 748 N N . GLU A 1 92 ? -9.613 6.065 -2.438 1.00 89.25 92 GLU A N 1
ATOM 749 C CA . GLU A 1 92 ? -8.920 6.922 -3.408 1.00 89.25 92 GLU A CA 1
ATOM 750 C C . GLU A 1 92 ? -7.601 6.285 -3.842 1.00 89.25 92 GLU A C 1
ATOM 752 O O . GLU A 1 92 ? -7.335 6.188 -5.038 1.00 89.25 92 GLU A O 1
ATOM 757 N N . LYS A 1 93 ? -6.840 5.741 -2.883 1.00 88.44 93 LYS A N 1
ATOM 758 C CA . LYS A 1 93 ? -5.582 5.021 -3.127 1.00 88.44 93 LYS A CA 1
ATOM 759 C C . LYS A 1 93 ? -5.765 3.867 -4.122 1.00 88.44 93 LYS A C 1
ATOM 761 O O . LYS A 1 93 ? -4.989 3.731 -5.059 1.00 88.44 93 LYS A O 1
ATOM 766 N N . VAL A 1 94 ? -6.836 3.089 -3.960 1.00 91.38 94 VAL A N 1
ATOM 767 C CA . VAL A 1 94 ? -7.213 1.980 -4.853 1.00 91.38 94 VAL A CA 1
ATOM 768 C C . VAL A 1 94 ? -7.490 2.452 -6.283 1.00 91.38 94 VAL A C 1
ATOM 770 O O . VAL A 1 94 ? -7.090 1.779 -7.226 1.00 91.38 94 VAL A O 1
ATOM 773 N N . LYS A 1 95 ? -8.126 3.616 -6.471 1.00 92.06 95 LYS A N 1
ATOM 774 C CA . LYS A 1 95 ? -8.413 4.164 -7.811 1.00 92.06 95 LYS A CA 1
ATOM 775 C C . LYS A 1 95 ? -7.158 4.617 -8.557 1.00 92.06 95 LYS A C 1
ATOM 777 O O . LYS A 1 95 ? -7.182 4.698 -9.779 1.00 92.06 95 LYS A O 1
ATOM 782 N N . MET A 1 96 ? -6.104 4.965 -7.825 1.00 91.50 96 MET A N 1
ATOM 783 C CA . MET A 1 96 ? -4.852 5.478 -8.382 1.00 91.50 96 MET A CA 1
ATOM 784 C C . MET A 1 96 ? -3.803 4.382 -8.613 1.00 91.50 96 MET A C 1
ATOM 786 O O . MET A 1 96 ? -2.752 4.672 -9.185 1.00 91.50 96 MET A O 1
ATOM 790 N N . ALA A 1 97 ? -4.048 3.157 -8.142 1.00 93.81 97 ALA A N 1
ATOM 791 C CA . ALA A 1 97 ? -3.110 2.048 -8.248 1.00 93.81 97 ALA A CA 1
ATOM 792 C C . ALA A 1 97 ? -3.294 1.269 -9.559 1.00 93.81 97 ALA A C 1
ATOM 794 O O . ALA A 1 97 ? -4.412 1.087 -10.038 1.00 93.81 97 ALA A O 1
ATOM 795 N N . ASP A 1 98 ? -2.198 0.754 -10.116 1.00 95.44 98 ASP A N 1
ATOM 796 C CA . ASP A 1 98 ? -2.235 -0.126 -11.290 1.00 95.44 98 ASP A CA 1
ATOM 797 C C . ASP A 1 98 ? -2.772 -1.521 -10.947 1.00 95.44 98 ASP A C 1
ATOM 799 O O . ASP A 1 98 ? -3.384 -2.190 -11.783 1.00 95.44 98 ASP A O 1
ATOM 803 N N . TYR A 1 99 ? -2.515 -1.973 -9.718 1.00 95.56 99 TYR A N 1
ATOM 804 C CA . TYR A 1 99 ? -2.983 -3.250 -9.200 1.00 95.56 99 TYR A CA 1
ATOM 805 C C . TYR A 1 99 ? -3.511 -3.096 -7.782 1.00 95.56 99 TYR A C 1
ATOM 807 O O . TYR A 1 99 ? -3.023 -2.282 -6.997 1.00 95.56 99 TYR A O 1
ATOM 815 N N . VAL A 1 100 ? -4.481 -3.936 -7.443 1.00 95.19 100 VAL A N 1
ATOM 816 C CA . VAL A 1 100 ? -5.089 -3.984 -6.117 1.00 95.19 100 VAL A CA 1
ATOM 817 C C . VAL A 1 100 ? -5.012 -5.417 -5.622 1.00 95.19 100 VAL A C 1
ATOM 819 O O . VAL A 1 100 ? -5.318 -6.343 -6.373 1.00 95.19 100 VAL A O 1
ATOM 822 N N . ILE A 1 101 ? -4.582 -5.582 -4.377 1.00 95.31 101 ILE A N 1
ATOM 823 C CA . ILE A 1 101 ? -4.632 -6.844 -3.645 1.00 95.31 101 ILE A CA 1
ATOM 824 C C . ILE A 1 101 ? -5.669 -6.673 -2.548 1.00 95.31 101 ILE A C 1
ATOM 826 O O . ILE A 1 101 ? -5.481 -5.843 -1.660 1.00 95.31 101 ILE A O 1
ATOM 830 N N . ASP A 1 102 ? -6.744 -7.445 -2.608 1.00 93.00 102 ASP A N 1
ATOM 831 C CA . ASP A 1 102 ? -7.732 -7.501 -1.540 1.00 93.00 102 ASP A CA 1
ATOM 832 C C . ASP A 1 102 ? -7.257 -8.463 -0.446 1.00 93.00 102 ASP A C 1
ATOM 834 O O . ASP A 1 102 ? -7.052 -9.651 -0.692 1.00 93.00 102 ASP A O 1
ATOM 838 N N . ASN A 1 103 ? -7.050 -7.928 0.755 1.00 91.12 103 ASN A N 1
ATOM 839 C CA . ASN A 1 103 ? -6.586 -8.649 1.935 1.00 91.12 103 ASN A CA 1
ATOM 840 C C . ASN A 1 103 ? -7.700 -8.827 2.990 1.00 91.12 103 ASN A C 1
ATOM 842 O O . ASN A 1 103 ? -7.399 -9.039 4.175 1.00 91.12 103 ASN A O 1
ATOM 846 N N . SER A 1 104 ? -8.970 -8.700 2.580 1.00 87.62 104 SER A N 1
ATOM 847 C CA . SER A 1 104 ? -10.147 -8.990 3.409 1.00 87.62 104 SER A CA 1
ATOM 848 C C . SER A 1 104 ? -10.402 -10.496 3.588 1.00 87.62 104 SER A C 1
ATOM 850 O O . SER A 1 104 ? -11.029 -10.880 4.575 1.00 87.62 104 SER A O 1
ATOM 852 N N . SER A 1 105 ? -9.883 -11.350 2.699 1.00 85.62 105 SER A N 1
ATOM 853 C CA . SER A 1 105 ? -10.090 -12.808 2.728 1.00 85.62 105 SER A CA 1
ATOM 854 C C . SER A 1 105 ? -8.953 -13.594 3.418 1.00 85.62 105 SER A C 1
ATOM 856 O O . SER A 1 105 ? -8.267 -13.098 4.317 1.00 85.62 105 SER A O 1
ATOM 858 N N . SER A 1 106 ? -8.780 -14.864 3.030 1.00 90.31 106 SER A N 1
ATOM 859 C CA . SER A 1 106 ? -7.736 -15.762 3.515 1.00 90.31 106 SER A CA 1
ATOM 860 C C . SER A 1 106 ? -6.338 -15.376 3.013 1.00 90.31 106 SER A C 1
ATOM 862 O O . SER A 1 106 ? -6.167 -14.737 1.975 1.00 90.31 106 SER A O 1
ATOM 864 N N . LEU A 1 107 ? -5.303 -15.808 3.743 1.00 90.50 107 LEU A N 1
ATOM 865 C CA . LEU A 1 107 ? -3.912 -15.599 3.331 1.00 90.50 107 LEU A CA 1
ATOM 866 C C . LEU A 1 107 ? -3.609 -16.262 1.977 1.00 90.50 107 LEU A C 1
ATOM 868 O O . LEU A 1 107 ? -2.789 -15.745 1.221 1.00 90.50 107 LEU A O 1
ATOM 872 N N . ASP A 1 108 ? -4.248 -17.391 1.680 1.00 95.06 108 ASP A N 1
ATOM 873 C CA . ASP A 1 108 ? -4.012 -18.128 0.441 1.00 95.06 108 ASP A CA 1
ATOM 874 C C . ASP A 1 108 ? -4.615 -17.402 -0.768 1.00 95.06 108 ASP A C 1
ATOM 876 O O . ASP A 1 108 ? -3.921 -17.234 -1.768 1.00 95.06 108 ASP A O 1
ATOM 880 N N . GLU A 1 109 ? -5.808 -16.812 -0.642 1.00 93.06 109 GLU A N 1
ATOM 881 C CA . GLU A 1 109 ? -6.353 -15.911 -1.672 1.00 93.06 109 GLU A CA 1
ATOM 882 C C . GLU A 1 109 ? -5.459 -14.683 -1.901 1.00 93.06 109 GLU A C 1
ATOM 884 O O . GLU A 1 109 ? -5.246 -14.257 -3.040 1.00 93.06 109 GLU A O 1
ATOM 889 N N . THR A 1 110 ? -4.887 -14.112 -0.837 1.00 94.38 110 THR A N 1
ATOM 890 C CA . THR A 1 110 ? -3.918 -13.013 -0.964 1.00 94.38 110 THR A CA 1
ATOM 891 C C . THR A 1 110 ? -2.667 -13.466 -1.726 1.00 94.38 110 THR A C 1
ATOM 893 O O . THR A 1 110 ? -2.189 -12.741 -2.602 1.00 94.38 110 THR A O 1
ATOM 896 N N . LYS A 1 111 ? -2.137 -14.668 -1.447 1.00 95.50 111 LYS A N 1
ATOM 897 C CA . LYS A 1 111 ? -0.985 -15.225 -2.182 1.00 95.50 111 LYS A CA 1
ATOM 898 C C . LYS A 1 111 ? -1.304 -15.419 -3.660 1.00 95.50 111 LYS A C 1
ATOM 900 O O . LYS A 1 111 ? -0.504 -15.013 -4.498 1.00 95.50 111 LYS A O 1
ATOM 905 N N . GLU A 1 112 ? -2.469 -15.968 -3.993 1.00 96.31 112 GLU A N 1
ATOM 906 C CA . GLU A 1 112 ? -2.886 -16.163 -5.385 1.00 96.31 112 GLU A CA 1
ATOM 907 C C . GLU A 1 112 ? -2.956 -14.835 -6.155 1.00 96.31 112 GLU A C 1
ATOM 909 O O . GLU A 1 112 ? -2.478 -14.732 -7.292 1.00 96.31 112 GLU A O 1
ATOM 914 N N . GLN A 1 113 ? -3.497 -13.784 -5.529 1.00 96.75 113 GLN A N 1
ATOM 915 C CA . GLN A 1 113 ? -3.517 -12.438 -6.108 1.00 96.75 113 GLN A CA 1
ATOM 916 C C . GLN A 1 113 ? -2.100 -11.896 -6.336 1.00 96.75 113 GLN A C 1
ATOM 918 O O . GLN A 1 113 ? -1.806 -11.390 -7.426 1.00 96.75 113 GLN A O 1
ATOM 923 N N . VAL A 1 114 ? -1.210 -12.038 -5.345 1.00 95.50 114 VAL A N 1
ATOM 924 C CA . VAL A 1 114 ? 0.203 -11.640 -5.451 1.00 95.50 114 VAL A CA 1
ATOM 925 C C . VAL A 1 114 ? 0.887 -12.377 -6.599 1.00 95.50 114 VAL A C 1
ATOM 927 O O . VAL A 1 114 ? 1.507 -11.734 -7.445 1.00 95.50 114 VAL A O 1
ATOM 930 N N . GLU A 1 115 ? 0.743 -13.698 -6.691 1.00 95.75 115 GLU A N 1
ATOM 931 C CA . GLU A 1 115 ? 1.348 -14.498 -7.759 1.00 95.75 115 GLU A CA 1
ATOM 932 C C . GLU A 1 115 ? 0.851 -14.084 -9.145 1.00 95.75 115 GLU A C 1
ATOM 934 O O . GLU A 1 115 ? 1.634 -13.981 -10.094 1.00 95.75 115 GLU A O 1
ATOM 939 N N . LYS A 1 116 ? -0.450 -13.812 -9.282 1.00 95.31 116 LYS A N 1
ATOM 940 C CA . LYS A 1 116 ? -1.044 -13.356 -10.543 1.00 95.31 116 LYS A CA 1
ATOM 941 C C . LYS A 1 116 ? -0.485 -12.002 -10.972 1.00 95.31 116 LYS A C 1
ATOM 943 O O . LYS A 1 116 ? -0.214 -11.806 -12.159 1.00 95.31 116 LYS A O 1
ATOM 948 N N . ILE A 1 117 ? -0.309 -11.071 -10.036 1.00 94.81 117 ILE A N 1
ATOM 949 C CA . ILE A 1 117 ? 0.307 -9.766 -10.306 1.00 94.81 117 ILE A CA 1
ATOM 950 C C . ILE A 1 117 ? 1.789 -9.949 -10.644 1.00 94.81 117 ILE A C 1
ATOM 952 O O . ILE A 1 117 ? 2.251 -9.416 -11.652 1.00 94.81 117 ILE A O 1
ATOM 956 N N . TRP A 1 118 ? 2.514 -10.764 -9.878 1.00 93.81 118 TRP A N 1
ATOM 957 C CA . TRP A 1 118 ? 3.931 -11.042 -10.097 1.00 93.81 118 TRP A CA 1
ATOM 958 C C . TRP A 1 118 ? 4.202 -11.607 -11.493 1.00 93.81 118 TRP A C 1
ATOM 960 O O . TRP A 1 118 ? 5.050 -11.088 -12.219 1.00 93.81 118 TRP A O 1
ATOM 970 N N . LYS A 1 119 ? 3.413 -12.593 -11.937 1.00 92.31 119 LYS A N 1
ATOM 971 C CA . LYS A 1 119 ? 3.512 -13.150 -13.296 1.00 92.31 119 LYS A CA 1
ATOM 972 C C . LYS A 1 119 ? 3.330 -12.074 -14.369 1.00 92.31 119 LYS A C 1
ATOM 974 O O . LYS A 1 119 ? 4.067 -12.071 -15.351 1.00 92.31 119 LYS A O 1
ATOM 979 N N . LYS A 1 120 ? 2.400 -11.127 -14.190 1.00 90.62 120 LYS A N 1
ATOM 980 C CA . LYS A 1 120 ? 2.199 -10.000 -15.125 1.00 90.62 120 LYS A CA 1
ATOM 981 C C . LYS A 1 120 ? 3.366 -9.015 -15.127 1.00 90.62 120 LYS A C 1
ATOM 983 O O . LYS A 1 120 ? 3.691 -8.476 -16.181 1.00 90.62 120 LYS A O 1
ATOM 988 N N . LEU A 1 121 ? 3.968 -8.765 -13.966 1.00 89.94 121 LEU A N 1
ATOM 989 C CA . LEU A 1 121 ? 5.117 -7.871 -13.841 1.00 89.94 121 LEU A CA 1
ATOM 990 C C . LEU A 1 121 ? 6.353 -8.471 -14.512 1.00 89.94 121 LEU A C 1
ATOM 992 O O . LEU A 1 121 ? 6.986 -7.793 -15.306 1.00 89.94 121 LEU A O 1
ATOM 996 N N . VAL A 1 122 ? 6.651 -9.750 -14.278 1.00 86.44 122 VAL A N 1
ATOM 997 C CA . VAL A 1 122 ? 7.856 -10.396 -14.826 1.00 86.44 122 VAL A CA 1
ATOM 998 C C . VAL A 1 122 ? 7.716 -10.753 -16.313 1.00 86.44 122 VAL A C 1
ATOM 1000 O O . VAL A 1 122 ? 8.683 -10.630 -17.067 1.00 86.44 122 VAL A O 1
ATOM 1003 N N . SER A 1 123 ? 6.523 -11.158 -16.770 1.00 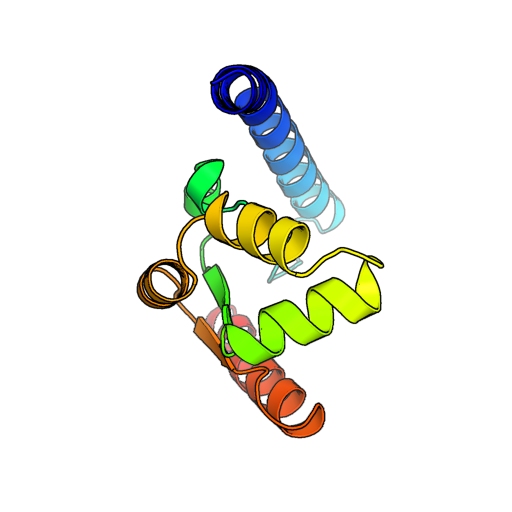79.19 123 SER A N 1
ATOM 1004 C CA . SER A 1 123 ? 6.295 -11.526 -18.183 1.00 79.19 123 SER A CA 1
ATOM 1005 C C . SER A 1 123 ? 6.385 -10.349 -19.152 1.00 79.19 123 SER A C 1
ATOM 1007 O O . SER A 1 123 ? 6.765 -10.546 -20.295 1.00 79.19 123 SER A O 1
ATOM 1009 N N . ARG A 1 124 ? 6.083 -9.124 -18.708 1.00 61.31 124 ARG A N 1
ATOM 1010 C CA . ARG A 1 124 ? 6.212 -7.907 -19.531 1.00 61.31 124 ARG A CA 1
ATOM 1011 C C . ARG A 1 124 ? 7.653 -7.402 -19.676 1.00 61.31 124 ARG A C 1
ATOM 1013 O O . ARG A 1 124 ? 7.875 -6.442 -20.403 1.00 61.31 124 ARG A O 1
ATOM 1020 N N . ILE A 1 125 ? 8.602 -8.016 -18.966 1.00 57.28 125 ILE A N 1
ATOM 1021 C CA . ILE A 1 125 ? 10.028 -7.640 -18.921 1.00 57.28 125 ILE A CA 1
ATOM 1022 C C . ILE A 1 125 ? 10.894 -8.766 -19.528 1.00 57.28 125 ILE A C 1
ATOM 1024 O O . ILE A 1 125 ? 12.112 -8.822 -19.348 1.00 57.28 125 ILE A O 1
ATOM 1028 N N . SER A 1 126 ? 10.269 -9.736 -20.198 1.00 45.19 126 SER A N 1
ATOM 1029 C CA . SER A 1 126 ? 10.942 -10.792 -20.966 1.00 45.19 126 SER A CA 1
ATOM 1030 C C . SER A 1 126 ? 10.674 -10.576 -22.443 1.00 45.19 126 SER A C 1
ATOM 1032 O O . SER A 1 126 ? 11.633 -10.781 -23.210 1.00 45.19 126 SER A O 1
#

InterPro domains:
  IPR001977 Dephospho-CoA kinase [PF01121] (4-108)
  IPR001977 Dephospho-CoA kinase [PS51219] (1-126)
  IPR001977 Dephospho-CoA kinase [TIGR00152] (3-116)
  IPR027417 P-loop containing nucleoside triphosphate hydrolase [G3DSA:3.40.50.300] (1-126)
  IPR027417 P-loop containing nucleoside triphosphate hydrolase [SSF52540] (30-122)

Mean predicted aligned error: 5.8 Å

Nearest PDB structures (foldseek):
  2f6r-assembly1_A  TM=9.610E-01  e=7.655E-04  Mus musculus
  4ttr-assembly1_A  TM=7.406E-01  e=8.725E-04  Legionella pneumophila subsp. pneumophila str. Philadelphia 1
  8u94-assembly1_A  TM=8.677E-01  e=3.448E-03  Klebsiella aerogenes KCTC 2190
  9bkz-assembly2_B  TM=8.608E-01  e=2.154E-02  Klebsiella aerogenes
  1n3b-assembly1_A  TM=7.433E-01  e=1.658E-02  Escherichia coli

Sequence (126 aa):
TLLKKLNEITHLEIIKLIKKEINLAKNKTHNQEKVLIIDAALIYEAKIDRLMDKIIAVYIDEDEQIKRLIKRNNLSKEGALQRIKSQMPMKEKVKMADYVIDNSSSLDETKEQVEKIWKKLVSRIS

Foldseek 3Di:
DVVVVVLVVVLVVVLVVVVVVVVVVCVVCVVVDLDDDDDDPACVVSVVVVVDPFFEAEDEDPVVQLVVCCVPVVDDSVRSVVVCVVHDHSVVVCVPGPYYQYPHDDPVSSVVSVVVVVCVSVVVSD

Secondary structure (DSSP, 8-state):
-HHHHHHHHHHHHHHHHHHHHHHHHHHHTTT--S------TTTTTTT-GGG-S--EEEE--HHHHHHHHHHHHT--HHHHHHHHHTS--HHHHHHH-SEEEE-SS-HHHHHHHHHHHHHHHHHTT-

pLDDT: mean 86.85, std 7.44, range [45.19, 96.75]

Organism: NCBI:txid412755

Solvent-accessible surface area (backbone atoms only — not comparable to full-atom values): 7614 Å² total; per-residue (Å²): 105,72,67,56,57,51,45,63,62,46,35,60,53,51,51,52,52,53,52,50,51,54,50,50,53,38,58,78,45,72,62,66,66,90,77,85,87,84,90,66,96,52,38,73,83,56,62,50,52,84,79,50,97,70,45,75,29,80,42,59,54,67,72,58,49,42,53,52,43,25,72,74,66,76,43,54,73,67,56,34,50,52,57,54,69,74,45,80,55,64,78,58,51,52,73,75,28,77,40,75,41,65,59,72,68,56,73,64,60,35,48,54,49,50,52,56,51,48,53,56,60,56,61,77,77,110

Radius of gyration: 16.76 Å; Cα contacts (8 Å, |Δi|>4): 77; chains: 1; bounding box: 38×40×42 Å